Protein AF-A0A172UWV4-F1 (afdb_monomer_lite)

Organism: NCBI:txid1682113

Foldseek 3Di:
DDWDWDDDPLDDIDIWDDDPNHTDPPDDDDDDCLQVQAAPVRLVVSLVVQLVPDDPVVNVVSVVCSLPPVNVVSHHPDDPCPSPDPVPDDD

Structure (mmCIF, N/CA/C/O backbone):
data_AF-A0A172UWV4-F1
#
_entry.id   AF-A0A172UWV4-F1
#
loop_
_atom_site.group_PDB
_atom_site.id
_atom_site.type_symbol
_atom_site.label_atom_id
_atom_site.label_alt_id
_atom_site.label_comp_id
_atom_site.label_asym_id
_atom_site.label_entity_id
_atom_site.label_seq_id
_atom_site.pdbx_PDB_ins_code
_atom_site.Cartn_x
_atom_site.Cartn_y
_atom_site.Cartn_z
_atom_site.occupancy
_atom_site.B_iso_or_equiv
_atom_site.auth_seq_id
_atom_site.auth_comp_id
_atom_site.auth_asym_id
_atom_site.auth_atom_id
_atom_site.pdbx_PDB_model_num
ATOM 1 N N . MET A 1 1 ? -9.279 -9.401 17.031 1.00 92.38 1 MET A N 1
ATOM 2 C CA . MET A 1 1 ? -9.201 -8.735 15.719 1.00 92.38 1 MET A CA 1
ATOM 3 C C . MET A 1 1 ? -9.128 -9.810 14.663 1.00 92.38 1 MET A C 1
ATOM 5 O O . MET A 1 1 ? -8.287 -10.695 14.776 1.00 92.38 1 MET A O 1
ATOM 9 N N . GLU A 1 2 ? -10.024 -9.745 13.697 1.00 96.75 2 GLU A N 1
ATOM 10 C CA . GLU A 1 2 ? -10.139 -10.678 12.585 1.00 96.75 2 GLU A CA 1
ATOM 11 C C . GLU A 1 2 ? -10.203 -9.862 11.294 1.00 96.75 2 GLU A C 1
ATOM 13 O O . GLU A 1 2 ? -10.759 -8.763 11.278 1.00 96.75 2 GLU A O 1
ATOM 18 N N . LEU A 1 3 ? -9.604 -10.389 10.232 1.00 96.50 3 LEU A N 1
ATOM 19 C CA . LEU A 1 3 ? -9.597 -9.781 8.909 1.00 96.50 3 LEU A CA 1
ATOM 20 C C . LEU A 1 3 ? -10.098 -10.826 7.919 1.00 96.50 3 LEU A C 1
ATOM 22 O O . LEU A 1 3 ? -9.502 -11.899 7.803 1.00 96.50 3 LEU A O 1
ATOM 26 N N . VAL A 1 4 ? -11.182 -10.518 7.217 1.00 96.44 4 VAL A N 1
ATOM 27 C CA . VAL A 1 4 ? -11.675 -11.323 6.098 1.00 96.44 4 VAL A CA 1
ATOM 28 C C . VAL A 1 4 ? -11.330 -10.581 4.817 1.00 96.44 4 VAL A C 1
ATOM 30 O O . VAL A 1 4 ? -11.669 -9.411 4.676 1.00 96.44 4 VAL A O 1
ATOM 33 N N . VAL A 1 5 ? -10.638 -11.259 3.904 1.00 94.69 5 VAL A N 1
ATOM 34 C CA . VAL A 1 5 ? -10.229 -10.703 2.611 1.00 94.69 5 VAL A CA 1
ATOM 35 C C . VAL A 1 5 ? -10.833 -11.568 1.515 1.00 94.69 5 VAL A C 1
ATOM 37 O O . VAL A 1 5 ? -10.549 -12.766 1.440 1.00 94.69 5 VAL A O 1
ATOM 40 N N . VAL A 1 6 ? -11.661 -10.967 0.666 1.00 94.31 6 VAL A N 1
ATOM 41 C CA . VAL A 1 6 ? -12.242 -11.608 -0.516 1.00 94.31 6 VAL A CA 1
ATOM 42 C C . VAL A 1 6 ? -11.624 -10.955 -1.745 1.00 94.31 6 VAL A C 1
ATOM 44 O O . VAL A 1 6 ? -11.769 -9.759 -1.974 1.00 94.31 6 VAL A O 1
ATOM 47 N N . ARG A 1 7 ? -10.876 -11.746 -2.515 1.00 89.19 7 ARG A N 1
ATOM 48 C CA . ARG A 1 7 ? -10.160 -11.289 -3.711 1.00 89.19 7 ARG A CA 1
ATOM 49 C C . ARG A 1 7 ? -10.925 -11.712 -4.955 1.00 89.19 7 ARG A C 1
ATOM 51 O O . ARG A 1 7 ? -11.128 -12.912 -5.151 1.00 89.19 7 ARG A O 1
ATOM 58 N N . ASP A 1 8 ? -11.276 -10.750 -5.801 1.00 85.69 8 ASP A N 1
ATOM 59 C CA . ASP A 1 8 ? -11.648 -11.020 -7.186 1.00 85.69 8 ASP A CA 1
ATOM 60 C C . ASP A 1 8 ? -10.372 -10.969 -8.049 1.00 85.69 8 ASP A C 1
ATOM 62 O O . ASP A 1 8 ? -9.740 -9.913 -8.125 1.00 85.69 8 ASP A O 1
ATOM 66 N N . PRO A 1 9 ? -9.939 -12.088 -8.662 1.00 73.69 9 PRO A N 1
ATOM 67 C CA . PRO A 1 9 ? -8.733 -12.111 -9.489 1.00 73.69 9 PRO A CA 1
ATOM 68 C C . PRO A 1 9 ? -8.803 -11.176 -10.704 1.00 73.69 9 PRO A C 1
ATOM 70 O O . PRO A 1 9 ? -7.759 -10.721 -11.160 1.00 73.69 9 PRO A O 1
ATOM 73 N N . ASP A 1 10 ? -10.005 -10.870 -11.195 1.00 73.81 10 ASP A N 1
ATOM 74 C CA . ASP A 1 10 ? -10.228 -9.966 -12.326 1.00 73.81 10 ASP A CA 1
ATOM 75 C C . ASP A 1 10 ? -10.733 -8.582 -11.860 1.00 73.81 10 ASP A C 1
ATOM 77 O O . ASP A 1 10 ? -11.142 -7.752 -12.677 1.00 73.81 10 ASP A O 1
ATOM 81 N N . GLY A 1 11 ? -10.735 -8.321 -10.545 1.00 73.25 11 GLY A N 1
ATOM 82 C CA . GLY A 1 11 ? -11.480 -7.215 -9.948 1.00 73.25 11 GLY A CA 1
ATOM 83 C C . GLY A 1 11 ? -10.856 -6.594 -8.696 1.00 73.25 11 GLY A C 1
ATOM 84 O O . GLY A 1 11 ? -9.642 -6.423 -8.577 1.00 73.25 11 GLY A O 1
ATOM 85 N N . GLY A 1 12 ? -11.732 -6.122 -7.806 1.00 78.69 12 GLY A N 1
ATOM 86 C CA . GLY A 1 12 ? -11.369 -5.461 -6.554 1.00 78.69 12 GLY A CA 1
ATOM 87 C C . GLY A 1 12 ? -11.043 -6.438 -5.422 1.00 78.69 12 GLY A C 1
ATOM 88 O O . GLY A 1 12 ? -11.123 -7.658 -5.560 1.00 78.69 12 GLY A O 1
ATOM 89 N N . THR A 1 13 ? -10.666 -5.882 -4.275 1.00 86.75 13 THR A N 1
ATOM 90 C CA . THR A 1 13 ? -10.565 -6.624 -3.014 1.00 86.75 13 THR A CA 1
ATOM 91 C C . THR A 1 13 ? -11.631 -6.080 -2.077 1.00 86.75 13 THR A C 1
ATOM 93 O O . THR A 1 13 ? -11.721 -4.869 -1.916 1.00 86.75 13 THR A O 1
ATOM 96 N N . ASP A 1 14 ? -12.434 -6.964 -1.490 1.00 90.75 14 ASP A N 1
ATOM 97 C CA . ASP A 1 14 ? -13.326 -6.615 -0.390 1.00 90.75 14 ASP A CA 1
ATOM 98 C C . ASP A 1 14 ? -12.662 -7.040 0.919 1.00 90.75 14 ASP A C 1
ATOM 100 O O . ASP A 1 14 ? -12.296 -8.209 1.109 1.00 90.75 14 ASP A O 1
ATOM 104 N N . VAL A 1 15 ? -12.513 -6.087 1.832 1.00 93.38 15 VAL A N 1
ATOM 105 C CA . VAL A 1 15 ? -11.956 -6.313 3.163 1.00 93.38 15 VAL A CA 1
ATOM 106 C C . VAL A 1 15 ? -13.050 -6.134 4.208 1.00 93.38 15 VAL A C 1
ATOM 108 O O . VAL A 1 15 ? -13.941 -5.304 4.080 1.00 93.38 15 VAL A O 1
ATOM 111 N N . THR A 1 16 ? -13.031 -6.948 5.257 1.00 96.25 16 THR A N 1
ATOM 112 C CA . THR A 1 16 ? -13.881 -6.753 6.433 1.00 96.25 16 THR A CA 1
ATOM 113 C C . THR A 1 16 ? -13.040 -6.932 7.684 1.00 96.25 16 THR A C 1
ATOM 115 O O . THR A 1 16 ? -12.461 -7.999 7.907 1.00 96.25 16 THR A O 1
ATOM 118 N N . VAL A 1 17 ? -12.973 -5.884 8.507 1.00 96.81 17 VAL A N 1
ATOM 119 C CA . VAL A 1 17 ? -12.270 -5.891 9.793 1.00 96.81 17 VAL A CA 1
ATOM 120 C C . VAL A 1 17 ? -13.280 -6.123 10.906 1.00 96.81 17 VAL A C 1
ATOM 122 O O . VAL A 1 17 ? -14.282 -5.416 10.993 1.00 96.81 17 VAL A O 1
ATOM 125 N N . LEU A 1 18 ? -13.005 -7.082 11.789 1.00 97.69 18 LEU A N 1
ATOM 126 C CA . LEU A 1 18 ? -13.788 -7.300 13.001 1.00 97.69 18 LEU A CA 1
ATOM 127 C C . LEU A 1 18 ? -12.919 -7.140 14.250 1.00 97.69 18 LEU A C 1
ATOM 129 O O . LEU A 1 18 ? -11.817 -7.688 14.349 1.00 97.69 18 LEU A O 1
ATOM 133 N N . VAL A 1 19 ? -13.431 -6.428 15.248 1.00 96.75 19 VAL A N 1
ATOM 134 C CA . VAL A 1 19 ? -12.836 -6.312 16.583 1.00 96.75 19 VAL A CA 1
ATOM 135 C C . VAL A 1 19 ? -13.819 -6.914 17.578 1.00 96.75 19 VAL A C 1
ATOM 137 O O . VAL A 1 19 ? -14.967 -6.493 17.657 1.00 96.75 19 VAL A O 1
ATOM 140 N N . ASP A 1 20 ? -13.377 -7.953 18.289 1.00 97.06 20 ASP A N 1
ATOM 141 C CA . ASP A 1 20 ? -14.190 -8.715 19.246 1.00 97.06 20 ASP A CA 1
ATOM 142 C C . ASP A 1 20 ? -15.542 -9.193 18.676 1.00 97.06 20 ASP A C 1
ATOM 144 O O . ASP A 1 20 ? -16.571 -9.174 19.349 1.00 97.06 20 ASP A O 1
ATOM 148 N N . GLY A 1 21 ? -15.530 -9.630 17.411 1.00 97.06 21 GLY A N 1
ATOM 149 C CA . GLY A 1 21 ? -16.707 -10.124 16.691 1.00 97.06 21 GLY A CA 1
ATOM 150 C C . GLY A 1 21 ? -17.627 -9.036 16.125 1.00 97.06 21 GLY A C 1
ATOM 151 O O . GLY A 1 21 ? -18.670 -9.369 15.566 1.00 97.06 21 GLY A O 1
ATOM 152 N N . VAL A 1 22 ? -17.267 -7.754 16.247 1.00 97.50 22 VAL A N 1
ATOM 153 C CA . VAL A 1 22 ? -18.025 -6.619 15.696 1.00 97.50 22 VAL A CA 1
ATOM 154 C C . VAL A 1 22 ? -17.291 -6.037 14.496 1.00 97.50 22 VAL A C 1
ATOM 156 O O . VAL A 1 22 ? -16.105 -5.730 14.588 1.00 97.50 22 VAL A O 1
ATOM 159 N N . GLN A 1 23 ? -18.001 -5.869 13.381 1.00 97.56 23 GLN A N 1
ATOM 160 C CA . GLN A 1 23 ? -17.463 -5.244 12.174 1.00 97.56 23 GLN A CA 1
ATOM 161 C C . GLN A 1 23 ? -17.146 -3.758 12.402 1.00 97.56 23 GLN A C 1
ATOM 163 O O . GLN A 1 23 ? -17.927 -3.038 13.026 1.00 97.56 23 GLN A O 1
ATOM 168 N N . ILE A 1 24 ? -16.001 -3.320 11.881 1.00 96.75 24 ILE A N 1
ATOM 169 C CA . ILE A 1 24 ? -15.554 -1.928 11.854 1.00 96.75 24 ILE A CA 1
ATOM 170 C C . ILE A 1 24 ? -15.581 -1.449 10.403 1.00 96.75 24 ILE A C 1
ATOM 172 O O . ILE A 1 24 ? -14.906 -2.031 9.559 1.00 96.75 24 ILE A O 1
ATOM 176 N N . ASP A 1 25 ? -16.337 -0.385 10.137 1.00 93.19 25 ASP A N 1
ATOM 177 C CA . ASP A 1 25 ? -16.488 0.186 8.789 1.00 93.19 25 ASP A CA 1
ATOM 178 C C . ASP A 1 25 ? -15.583 1.407 8.543 1.00 93.19 25 ASP A C 1
ATOM 180 O O . ASP A 1 25 ? -15.430 1.844 7.408 1.00 93.19 25 ASP A O 1
ATOM 184 N N . ASP A 1 26 ? -14.990 1.971 9.599 1.00 91.44 26 ASP A N 1
ATOM 185 C CA . ASP A 1 26 ? -14.118 3.149 9.524 1.00 91.44 26 ASP A CA 1
ATOM 186 C C . ASP A 1 26 ? -12.649 2.710 9.503 1.00 91.44 26 ASP A C 1
ATOM 188 O O . ASP A 1 26 ? -11.979 2.636 10.539 1.00 91.44 26 ASP A O 1
ATOM 192 N N . TYR A 1 27 ? -12.176 2.316 8.321 1.00 91.81 27 TYR A N 1
ATOM 193 C CA . TYR A 1 27 ? -10.778 1.982 8.078 1.00 91.81 27 TYR A CA 1
ATOM 194 C C . TYR A 1 27 ? -10.335 2.454 6.693 1.00 91.81 27 TYR A C 1
ATOM 196 O O . TYR A 1 27 ? -11.114 2.477 5.744 1.00 91.81 27 TYR A O 1
ATOM 204 N N . GLU A 1 28 ? -9.052 2.791 6.588 1.00 92.94 28 GLU A N 1
ATOM 205 C CA . GLU A 1 28 ? -8.390 3.062 5.313 1.00 92.94 28 GLU A CA 1
ATOM 206 C C . GLU A 1 28 ? -7.693 1.790 4.830 1.00 92.94 28 GLU A C 1
ATOM 208 O O . GLU A 1 28 ? -6.964 1.141 5.592 1.00 92.94 28 GLU A O 1
ATOM 213 N N . GLU A 1 29 ? -7.901 1.437 3.565 1.00 92.38 29 GLU A N 1
ATOM 214 C CA . GLU A 1 29 ? -7.268 0.288 2.924 1.00 92.38 29 GLU A CA 1
ATOM 215 C C . GLU A 1 29 ? -6.184 0.745 1.950 1.00 92.38 29 GLU A C 1
ATOM 217 O O . GLU A 1 29 ? -6.393 1.626 1.121 1.00 92.38 29 GLU A O 1
ATOM 222 N N . TYR A 1 30 ? -5.032 0.079 2.011 1.00 93.75 30 TYR A N 1
ATOM 223 C CA . TYR A 1 30 ? -3.950 0.258 1.055 1.00 93.75 30 TYR A CA 1
ATOM 224 C C . TYR A 1 30 ? -3.594 -1.097 0.447 1.00 93.75 30 TYR A C 1
ATOM 226 O O . TYR A 1 30 ? -3.124 -1.992 1.151 1.00 9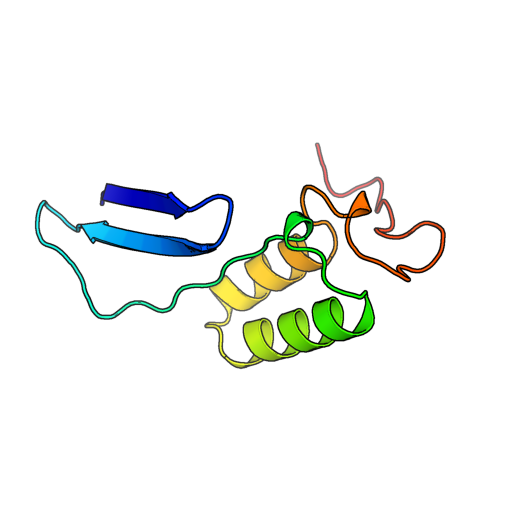3.75 30 TYR A O 1
ATOM 234 N N . VAL A 1 31 ? -3.803 -1.243 -0.862 1.00 90.44 31 VAL A N 1
ATOM 235 C CA . VAL A 1 31 ? -3.513 -2.478 -1.601 1.00 90.44 31 VAL A CA 1
ATOM 236 C C . VAL A 1 31 ? -2.277 -2.277 -2.463 1.00 90.44 31 VAL A C 1
ATOM 238 O O . VAL A 1 31 ? -2.242 -1.398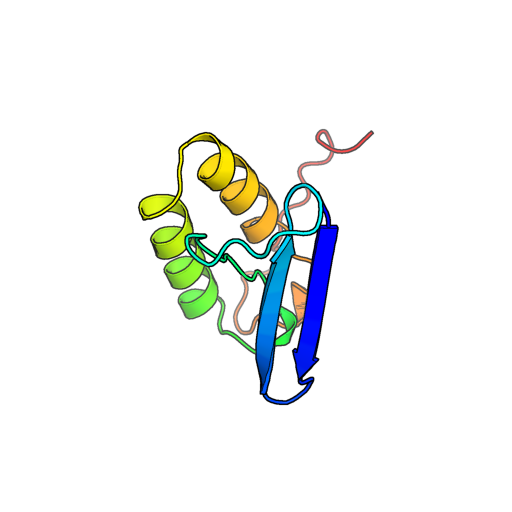 -3.318 1.00 90.44 31 VAL A O 1
ATOM 241 N N . ILE A 1 32 ? -1.273 -3.125 -2.256 1.00 91.50 32 ILE A N 1
ATOM 242 C CA . ILE A 1 32 ? -0.024 -3.122 -3.022 1.00 91.50 32 ILE A CA 1
ATOM 243 C C . ILE A 1 32 ? -0.037 -4.354 -3.914 1.00 91.50 32 ILE A C 1
ATOM 245 O O . ILE A 1 32 ? 0.172 -5.472 -3.444 1.00 91.50 32 ILE A O 1
ATOM 249 N N . ASP A 1 33 ? -0.317 -4.147 -5.197 1.00 89.88 33 ASP A N 1
ATOM 250 C CA . ASP A 1 33 ? -0.483 -5.230 -6.162 1.00 89.88 33 ASP A CA 1
ATOM 251 C C . ASP A 1 33 ? 0.230 -4.902 -7.473 1.00 89.88 33 ASP A C 1
ATOM 253 O O . ASP A 1 33 ? -0.355 -4.372 -8.416 1.00 89.88 33 ASP A O 1
ATOM 257 N N . ALA A 1 34 ? 1.524 -5.224 -7.522 1.00 90.38 34 ALA A N 1
ATOM 258 C CA . ALA A 1 34 ? 2.333 -5.079 -8.730 1.00 90.38 34 ALA A CA 1
ATOM 259 C C . ALA A 1 34 ? 1.826 -5.969 -9.879 1.00 90.38 34 ALA A C 1
ATOM 261 O O . ALA A 1 34 ? 2.038 -5.656 -11.046 1.00 90.38 34 ALA A O 1
ATOM 262 N N . GLY A 1 35 ? 1.118 -7.060 -9.557 1.00 85.56 35 GLY A N 1
ATOM 263 C CA . GLY A 1 35 ? 0.551 -7.990 -10.531 1.00 85.56 35 GLY A CA 1
ATOM 264 C C . GLY A 1 35 ? -0.666 -7.449 -11.280 1.00 85.56 35 GLY A C 1
ATOM 265 O O . GLY A 1 35 ? -1.103 -8.074 -12.242 1.00 85.56 35 GLY A O 1
ATOM 266 N N . ARG A 1 36 ? -1.200 -6.288 -10.879 1.00 84.94 36 ARG A N 1
ATOM 267 C CA . ARG A 1 36 ? -2.359 -5.658 -11.527 1.00 84.94 36 ARG A CA 1
ATOM 268 C C . ARG A 1 36 ? -2.043 -5.055 -12.905 1.00 84.94 36 ARG A C 1
ATOM 270 O O . ARG A 1 36 ? -2.970 -4.678 -13.616 1.00 84.94 36 ARG A O 1
ATOM 277 N N . GLY A 1 37 ? -0.764 -5.006 -13.291 1.00 82.94 37 GLY A N 1
ATOM 278 C CA . GLY A 1 37 ? -0.318 -4.519 -14.599 1.00 82.94 37 GLY A CA 1
ATOM 279 C C . GLY A 1 37 ? -0.205 -2.997 -14.667 1.00 82.94 37 GLY A C 1
ATOM 280 O O . GLY A 1 37 ? -0.741 -2.377 -15.582 1.00 82.94 37 GLY A O 1
ATOM 281 N N . SER A 1 38 ? 0.449 -2.391 -13.674 1.00 89.25 38 SER A N 1
ATOM 282 C CA . SER A 1 38 ? 0.754 -0.955 -13.665 1.00 89.25 38 SER A CA 1
ATOM 283 C C . SER A 1 38 ? 2.039 -0.661 -14.439 1.00 89.25 38 SER A C 1
ATOM 285 O O . SER A 1 38 ? 2.978 -1.457 -14.407 1.00 89.25 38 SER A O 1
ATOM 287 N N . THR A 1 39 ? 2.139 0.524 -15.047 1.00 96.25 39 THR A N 1
ATOM 288 C CA . THR A 1 39 ? 3.448 1.043 -15.472 1.00 96.25 39 THR A CA 1
ATOM 289 C C . THR A 1 39 ? 4.251 1.518 -14.259 1.00 96.25 39 THR A C 1
ATOM 291 O O . THR A 1 39 ? 3.692 1.807 -13.199 1.00 96.25 39 THR A O 1
ATOM 294 N N . PHE A 1 40 ? 5.568 1.650 -14.398 1.00 95.94 40 PHE A N 1
ATOM 295 C CA . PHE A 1 40 ? 6.432 2.160 -13.333 1.00 95.94 40 PHE A CA 1
ATOM 296 C C . PHE A 1 40 ? 6.090 3.604 -12.933 1.00 95.94 40 PHE A C 1
ATOM 298 O O . PHE A 1 40 ? 6.220 3.975 -11.764 1.00 95.94 40 PHE A O 1
ATOM 305 N N . GLY A 1 41 ? 5.611 4.410 -13.887 1.00 96.75 41 GLY A N 1
ATOM 306 C CA . GLY A 1 41 ? 5.081 5.747 -13.619 1.00 96.75 41 GLY A CA 1
ATOM 307 C C . GLY A 1 41 ? 3.850 5.692 -12.714 1.00 96.75 41 GLY A C 1
ATOM 308 O O . GLY A 1 41 ? 3.873 6.279 -11.633 1.00 96.75 41 GLY A O 1
ATOM 309 N N . ASP A 1 42 ? 2.837 4.909 -13.100 1.00 95.94 42 ASP A N 1
ATOM 310 C CA . ASP A 1 42 ? 1.603 4.742 -12.314 1.00 95.94 42 ASP A CA 1
ATOM 311 C C . ASP A 1 42 ? 1.888 4.133 -10.931 1.00 95.94 42 ASP A C 1
ATOM 313 O O . ASP A 1 42 ? 1.281 4.509 -9.926 1.00 95.94 42 ASP A O 1
ATOM 317 N N . TRP A 1 43 ? 2.842 3.199 -10.865 1.00 95.75 43 TRP A N 1
ATOM 318 C CA . TRP A 1 43 ? 3.313 2.596 -9.619 1.00 95.75 43 TRP A CA 1
ATOM 319 C C . TRP A 1 43 ? 3.895 3.642 -8.664 1.00 95.75 43 TRP A C 1
ATOM 321 O O . TRP A 1 43 ? 3.600 3.637 -7.468 1.00 95.75 43 TRP A O 1
ATOM 331 N N . THR A 1 44 ? 4.708 4.557 -9.194 1.00 95.69 44 THR A N 1
ATOM 332 C CA . THR A 1 44 ? 5.361 5.613 -8.412 1.00 95.69 44 THR A CA 1
ATOM 333 C C . THR A 1 44 ? 4.356 6.665 -7.949 1.00 95.69 44 THR A C 1
ATOM 335 O O . THR A 1 44 ? 4.407 7.078 -6.793 1.00 95.69 44 THR A O 1
ATOM 338 N N . GLU A 1 45 ? 3.404 7.047 -8.800 1.00 96.25 45 GLU A N 1
ATOM 339 C CA . GLU A 1 45 ? 2.318 7.960 -8.424 1.00 96.25 45 GLU A CA 1
ATOM 340 C C . GLU A 1 45 ? 1.439 7.352 -7.319 1.00 96.25 45 GLU A C 1
ATOM 342 O O . GLU A 1 45 ? 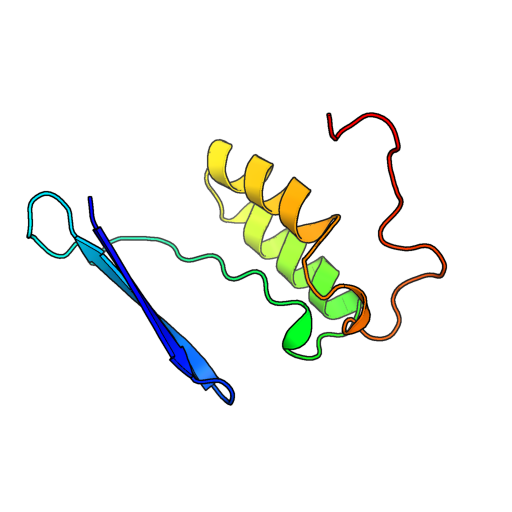1.218 7.984 -6.286 1.00 96.25 45 GLU A O 1
ATOM 347 N N . SER A 1 46 ? 1.048 6.080 -7.463 1.00 95.31 46 SER A N 1
ATOM 348 C CA . SER A 1 46 ? 0.274 5.351 -6.443 1.00 95.31 46 SER A CA 1
ATOM 349 C C . SER A 1 46 ? 1.023 5.255 -5.109 1.00 95.31 46 SER A C 1
ATOM 351 O O . SER A 1 46 ? 0.429 5.404 -4.039 1.00 95.31 46 SER A O 1
ATOM 353 N N . ARG A 1 47 ? 2.346 5.038 -5.155 1.00 96.31 47 ARG A N 1
ATOM 354 C CA . ARG A 1 47 ? 3.220 5.055 -3.973 1.00 96.31 47 ARG A CA 1
ATOM 355 C C . ARG A 1 47 ? 3.178 6.410 -3.273 1.00 96.31 47 ARG A C 1
ATOM 357 O O . ARG A 1 47 ? 3.034 6.455 -2.052 1.00 96.31 47 ARG A O 1
ATOM 364 N N . GLU A 1 48 ? 3.352 7.498 -4.017 1.00 97.25 48 GLU A N 1
ATOM 365 C CA . GLU A 1 48 ? 3.376 8.855 -3.463 1.00 97.25 48 GLU A CA 1
ATOM 366 C C . GLU A 1 48 ? 2.028 9.243 -2.849 1.00 97.25 48 GLU A C 1
ATOM 368 O O . GLU A 1 48 ? 2.001 9.741 -1.721 1.00 97.25 48 GLU A O 1
ATOM 373 N N . GLU A 1 49 ? 0.922 8.948 -3.535 1.00 97.06 49 GLU A N 1
ATOM 374 C CA . GLU A 1 49 ? -0.431 9.198 -3.035 1.00 97.06 49 GLU A CA 1
ATOM 375 C C . GLU A 1 49 ? -0.704 8.413 -1.744 1.00 97.06 49 GLU A C 1
ATOM 377 O O . GLU A 1 49 ? -1.085 9.004 -0.730 1.00 97.06 49 GLU A O 1
ATOM 382 N N . ALA A 1 50 ? -0.414 7.107 -1.738 1.00 96.88 50 ALA A N 1
ATOM 383 C CA . ALA A 1 50 ? -0.624 6.250 -0.574 1.00 96.88 50 ALA A CA 1
ATOM 384 C C . ALA A 1 50 ? 0.207 6.691 0.642 1.00 96.88 50 ALA A C 1
ATOM 386 O O . ALA A 1 50 ? -0.284 6.704 1.771 1.00 96.88 50 ALA A O 1
ATOM 387 N N . ILE A 1 51 ? 1.474 7.069 0.438 1.00 97.56 51 ILE A N 1
ATOM 388 C CA . ILE A 1 51 ? 2.344 7.549 1.522 1.00 97.56 51 ILE A CA 1
ATOM 389 C C . ILE A 1 51 ? 1.846 8.891 2.072 1.00 97.56 51 ILE A C 1
ATOM 391 O O . ILE A 1 51 ? 1.917 9.110 3.282 1.00 97.56 51 ILE A O 1
ATOM 395 N N . ALA A 1 52 ? 1.350 9.783 1.210 1.00 97.75 52 ALA A N 1
ATOM 396 C CA . ALA A 1 52 ? 0.876 11.102 1.613 1.00 97.75 52 ALA A CA 1
ATOM 397 C C . ALA A 1 52 ? -0.438 11.055 2.412 1.00 97.75 52 ALA A C 1
ATOM 399 O O . ALA A 1 52 ? -0.630 11.888 3.301 1.00 97.75 52 ALA A O 1
ATOM 400 N N . SER A 1 53 ? -1.333 10.104 2.119 1.00 97.06 53 SER A N 1
ATOM 401 C CA . SER A 1 53 ? -2.615 9.953 2.824 1.00 97.06 53 SER A CA 1
ATOM 402 C C . SER A 1 53 ? -2.512 9.147 4.123 1.00 97.06 53 SER A C 1
ATOM 404 O O . SER A 1 53 ? -3.368 9.265 5.002 1.00 97.06 53 SER A O 1
ATOM 406 N N . ALA A 1 54 ? -1.477 8.319 4.262 1.00 97.94 54 ALA A N 1
ATOM 407 C CA . ALA A 1 54 ? -1.351 7.379 5.363 1.00 97.94 54 ALA A CA 1
ATOM 408 C C . ALA A 1 54 ? -0.906 8.014 6.690 1.00 97.94 54 ALA A C 1
ATOM 410 O O . ALA A 1 54 ? -0.195 9.018 6.757 1.00 97.94 54 ALA A O 1
ATOM 411 N N . SER A 1 55 ? -1.261 7.349 7.795 1.00 97.75 55 SER A N 1
ATOM 412 C CA . SER A 1 55 ? -0.654 7.647 9.099 1.00 97.75 55 SER A CA 1
ATOM 413 C C . SER A 1 55 ? 0.868 7.422 9.056 1.00 97.75 55 SER A C 1
ATOM 415 O O . SER A 1 55 ? 1.323 6.564 8.299 1.00 97.75 55 SER A O 1
ATOM 417 N N . PRO A 1 56 ? 1.679 8.081 9.908 1.00 97.62 56 PRO A N 1
ATOM 418 C CA . PRO A 1 56 ? 3.138 7.924 9.873 1.00 97.62 56 PRO A CA 1
ATOM 419 C C . PRO A 1 56 ? 3.632 6.472 9.980 1.00 97.62 56 PRO A C 1
ATOM 421 O O . PRO A 1 56 ? 4.615 6.101 9.343 1.00 97.62 56 PRO A O 1
ATOM 424 N N . ALA A 1 57 ? 2.944 5.635 10.764 1.00 96.94 57 ALA A N 1
ATOM 425 C CA . ALA A 1 57 ? 3.290 4.221 10.898 1.00 96.94 57 ALA A CA 1
ATOM 426 C C . ALA A 1 57 ? 2.967 3.427 9.621 1.00 96.94 57 ALA A C 1
ATOM 428 O O . ALA A 1 57 ? 3.780 2.619 9.177 1.00 96.94 57 ALA A O 1
ATOM 429 N N . ALA A 1 58 ? 1.807 3.684 9.011 1.00 97.38 58 ALA A N 1
ATOM 430 C CA . ALA A 1 58 ? 1.423 3.055 7.753 1.00 97.38 58 ALA A CA 1
ATOM 431 C C . ALA A 1 58 ? 2.307 3.537 6.592 1.00 97.38 58 ALA A C 1
ATOM 433 O O . ALA A 1 58 ? 2.787 2.711 5.830 1.00 97.38 58 ALA A O 1
ATOM 434 N N . ALA A 1 59 ? 2.623 4.832 6.512 1.00 97.81 59 ALA A N 1
ATOM 435 C CA . ALA A 1 59 ? 3.508 5.409 5.500 1.00 97.81 59 ALA A CA 1
ATOM 436 C C . ALA A 1 59 ? 4.895 4.735 5.467 1.00 97.81 59 ALA A C 1
ATOM 438 O O . ALA A 1 59 ? 5.417 4.449 4.390 1.00 97.81 59 ALA A O 1
ATOM 439 N N . ALA A 1 60 ? 5.473 4.415 6.632 1.00 95.69 60 ALA A N 1
ATOM 440 C CA . ALA A 1 60 ? 6.742 3.688 6.710 1.00 95.69 60 ALA A CA 1
ATOM 441 C C . ALA A 1 60 ? 6.638 2.262 6.134 1.00 95.69 60 ALA A C 1
ATOM 443 O O . ALA A 1 60 ? 7.508 1.831 5.374 1.00 95.69 60 ALA A O 1
ATOM 444 N N . LEU A 1 61 ? 5.556 1.544 6.458 1.00 95.75 61 LEU A N 1
ATOM 445 C CA . LEU A 1 61 ? 5.288 0.211 5.909 1.00 95.75 61 LEU A CA 1
ATOM 446 C C . LEU A 1 61 ? 5.032 0.269 4.397 1.00 95.75 61 LEU A C 1
ATOM 448 O O . LEU A 1 61 ? 5.611 -0.526 3.654 1.00 95.75 61 LEU A O 1
ATOM 452 N N . LEU A 1 62 ? 4.229 1.235 3.942 1.00 96.69 62 LEU A N 1
ATOM 453 C CA . LEU A 1 62 ? 3.914 1.463 2.534 1.00 96.69 62 LEU A CA 1
ATOM 454 C C . LEU A 1 62 ? 5.183 1.733 1.733 1.00 96.69 62 LEU A C 1
ATOM 456 O O . LEU A 1 62 ? 5.411 1.033 0.754 1.00 96.69 62 LEU A O 1
ATOM 460 N N . SER A 1 63 ? 6.054 2.645 2.183 1.00 94.31 63 SER A N 1
ATOM 461 C CA . SER A 1 63 ? 7.327 2.924 1.502 1.00 94.31 63 SER A CA 1
ATOM 462 C C . SER A 1 63 ? 8.124 1.643 1.266 1.00 94.31 63 SER A C 1
ATOM 464 O O . SER A 1 63 ? 8.412 1.311 0.122 1.00 94.31 63 SER A O 1
ATOM 466 N N . SER A 1 64 ? 8.391 0.864 2.322 1.00 91.25 64 SER A N 1
ATOM 467 C CA . SER A 1 64 ? 9.169 -0.377 2.189 1.00 91.25 64 SER A CA 1
ATOM 468 C C . SER A 1 64 ? 8.519 -1.424 1.276 1.00 91.25 64 SER A C 1
ATOM 470 O O . SER A 1 64 ? 9.216 -2.190 0.613 1.00 91.25 64 SER A O 1
ATOM 472 N N . SER A 1 65 ? 7.188 -1.455 1.227 1.00 94.62 65 SER A N 1
ATOM 473 C CA . SER A 1 65 ? 6.434 -2.429 0.439 1.00 94.62 65 SER A CA 1
ATOM 474 C C . SER A 1 65 ? 6.324 -2.029 -1.038 1.00 94.62 65 SER A C 1
ATOM 476 O O . SER A 1 65 ? 6.356 -2.899 -1.902 1.00 94.62 65 SER A O 1
ATOM 478 N N . TYR A 1 66 ? 6.250 -0.728 -1.338 1.00 94.88 66 TYR A N 1
ATOM 479 C CA . TYR A 1 66 ? 6.296 -0.191 -2.702 1.00 94.88 66 TYR A CA 1
ATOM 480 C C . TYR A 1 66 ? 7.702 -0.221 -3.315 1.00 94.88 66 TYR A C 1
ATOM 482 O O . TYR A 1 66 ? 7.824 -0.335 -4.535 1.00 94.88 66 TYR A O 1
ATOM 490 N N . ASP A 1 67 ? 8.747 -0.120 -2.488 1.00 91.88 67 ASP A N 1
ATOM 491 C CA . ASP A 1 67 ? 10.143 -0.151 -2.937 1.00 91.88 67 ASP A CA 1
ATOM 492 C C . ASP A 1 67 ? 10.590 -1.574 -3.332 1.00 91.88 67 ASP A C 1
ATOM 494 O O . ASP A 1 67 ? 11.483 -1.726 -4.162 1.00 91.88 67 ASP A O 1
ATOM 498 N N . TYR A 1 68 ? 9.959 -2.619 -2.774 1.00 90.94 68 TYR A N 1
ATOM 499 C CA . TYR A 1 68 ? 10.223 -4.027 -3.107 1.00 90.94 68 TYR A CA 1
ATOM 500 C C . TYR A 1 68 ? 8.929 -4.868 -3.088 1.00 90.94 68 TYR A C 1
ATOM 502 O O . TYR A 1 68 ? 8.734 -5.700 -2.190 1.00 90.94 68 TYR A O 1
ATOM 510 N N . PRO A 1 69 ? 8.009 -4.665 -4.046 1.00 92.44 69 PRO A N 1
ATOM 511 C CA . PRO A 1 69 ? 6.721 -5.337 -4.022 1.00 92.44 69 PRO A CA 1
ATOM 512 C C . PRO A 1 69 ? 6.834 -6.790 -4.498 1.00 92.44 69 PRO A C 1
ATOM 514 O O . PRO A 1 69 ? 7.558 -7.089 -5.455 1.00 92.44 69 PRO A O 1
ATOM 517 N N . PRO A 1 70 ? 6.082 -7.728 -3.900 1.00 89.19 70 PRO A N 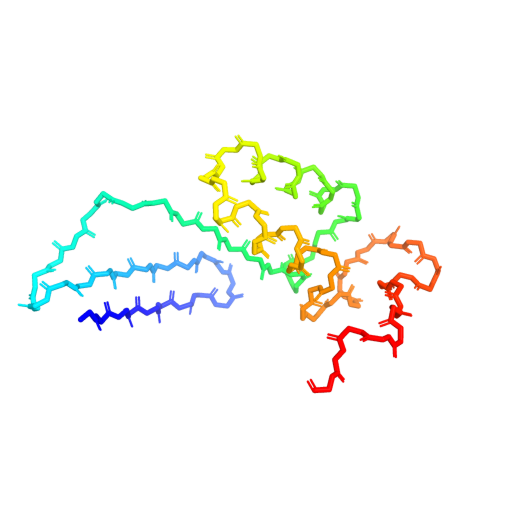1
ATOM 518 C CA . PRO A 1 70 ? 5.855 -9.027 -4.516 1.00 89.19 70 PRO A CA 1
ATOM 519 C C . PRO A 1 70 ? 5.294 -8.847 -5.929 1.00 89.19 70 PRO A C 1
ATOM 521 O O . PRO A 1 70 ? 4.383 -8.051 -6.138 1.00 89.19 70 PRO A O 1
ATOM 524 N N . GLY A 1 71 ? 5.832 -9.588 -6.898 1.00 90.75 71 GLY A N 1
ATOM 525 C CA . GLY A 1 71 ? 5.400 -9.461 -8.290 1.00 90.75 71 GLY A CA 1
ATOM 526 C C . GLY A 1 71 ? 5.924 -8.214 -9.005 1.00 90.75 71 GLY A C 1
ATOM 527 O O . GLY A 1 71 ? 5.391 -7.887 -10.057 1.00 90.75 71 GLY A O 1
ATOM 528 N N . TYR A 1 72 ? 6.973 -7.552 -8.495 1.00 92.06 72 TYR A N 1
ATOM 529 C CA . TYR A 1 72 ? 7.612 -6.392 -9.143 1.00 92.06 72 TYR A CA 1
ATOM 530 C C . TYR A 1 72 ? 7.919 -6.591 -10.638 1.00 92.06 72 TYR A C 1
ATOM 532 O O . TYR A 1 72 ? 7.924 -5.631 -11.398 1.00 92.06 72 TYR A O 1
ATOM 540 N N . ALA A 1 73 ? 8.149 -7.836 -11.070 1.00 92.12 73 ALA A N 1
ATOM 541 C CA . ALA A 1 73 ? 8.410 -8.196 -12.462 1.00 92.12 73 ALA A CA 1
ATOM 542 C C . ALA A 1 73 ? 7.221 -7.948 -13.414 1.00 92.12 73 ALA A C 1
ATOM 544 O O . ALA A 1 73 ? 7.399 -8.040 -14.624 1.00 92.12 73 ALA A O 1
ATOM 545 N N . TYR A 1 74 ? 6.027 -7.678 -12.878 1.00 92.31 74 TYR A N 1
ATOM 546 C CA . TYR A 1 74 ? 4.821 -7.338 -13.637 1.00 92.31 74 TYR A CA 1
ATOM 547 C C . TYR A 1 74 ? 4.583 -5.825 -13.756 1.00 92.31 74 TYR A C 1
ATOM 549 O O . TYR A 1 74 ? 3.568 -5.423 -14.318 1.00 92.31 74 TYR A O 1
ATOM 557 N N . ILE A 1 75 ? 5.491 -4.993 -13.228 1.00 95.06 75 ILE A N 1
ATOM 558 C CA . ILE A 1 75 ? 5.446 -3.542 -13.423 1.00 95.06 75 ILE A CA 1
ATOM 559 C C . ILE A 1 75 ? 6.169 -3.207 -14.725 1.00 95.06 75 ILE A C 1
ATOM 561 O O . ILE A 1 75 ? 7.379 -3.418 -14.850 1.00 95.06 75 ILE A O 1
ATOM 565 N N . ASP A 1 76 ? 5.424 -2.670 -15.683 1.00 95.62 76 ASP A N 1
ATOM 566 C CA . ASP A 1 76 ? 5.948 -2.328 -17.001 1.00 95.62 76 ASP A CA 1
ATOM 567 C C . ASP A 1 76 ? 6.852 -1.090 -16.936 1.00 95.62 76 ASP A C 1
ATOM 569 O O . ASP A 1 76 ? 6.649 -0.191 -16.123 1.00 95.62 76 ASP A O 1
ATOM 573 N N . ASP A 1 77 ? 7.861 -1.026 -17.807 1.00 96.25 77 ASP A N 1
ATOM 574 C CA . ASP A 1 77 ? 8.814 0.092 -17.910 1.00 96.25 77 ASP A CA 1
ATOM 575 C C . ASP A 1 77 ? 9.626 0.390 -16.632 1.00 96.25 77 ASP A C 1
ATOM 577 O O . ASP A 1 77 ? 10.213 1.469 -16.491 1.00 96.25 77 ASP A O 1
ATOM 581 N N . ALA A 1 78 ? 9.708 -0.569 -15.702 1.00 94.25 78 ALA A N 1
ATOM 582 C CA . ALA A 1 78 ? 10.593 -0.456 -14.552 1.00 94.25 78 ALA A CA 1
ATOM 583 C C . ALA A 1 78 ? 12.067 -0.358 -15.004 1.00 94.25 78 ALA A C 1
ATOM 585 O O . ALA A 1 78 ? 12.483 -1.063 -15.932 1.00 94.25 78 ALA A O 1
ATOM 586 N N . PRO A 1 79 ? 12.883 0.505 -14.371 1.00 93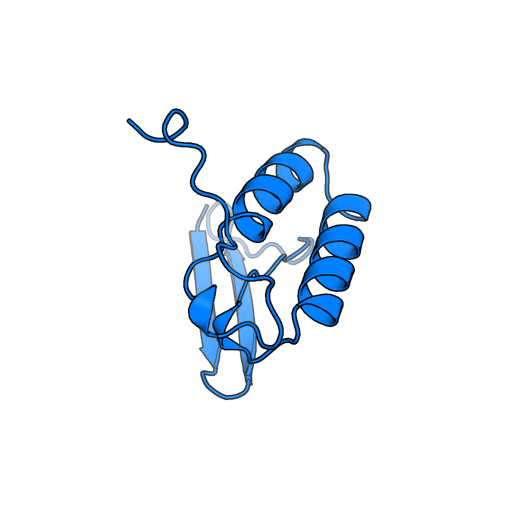.25 79 PRO A N 1
ATOM 587 C CA . PRO A 1 79 ? 14.283 0.650 -14.741 1.00 93.25 79 PRO A CA 1
ATOM 588 C C . PRO A 1 79 ? 15.057 -0.653 -14.510 1.00 93.25 79 PRO A C 1
ATOM 590 O O . PRO A 1 79 ? 14.780 -1.410 -13.579 1.00 93.25 79 PRO A O 1
ATOM 593 N N . GLU A 1 80 ? 16.060 -0.910 -15.351 1.00 90.12 80 GLU A N 1
ATOM 594 C CA . GLU A 1 80 ? 16.894 -2.109 -15.235 1.00 90.12 80 GLU A CA 1
ATOM 595 C C . GLU A 1 80 ? 17.530 -2.206 -13.837 1.00 90.12 80 GLU A C 1
ATOM 597 O O . GLU A 1 80 ? 18.106 -1.243 -13.328 1.00 90.12 80 GLU A O 1
ATOM 602 N N . GLY A 1 81 ? 17.422 -3.384 -13.216 1.00 86.38 81 GLY A N 1
ATOM 603 C CA . GLY A 1 81 ? 17.943 -3.635 -11.870 1.00 86.38 81 GLY A CA 1
ATOM 604 C C . GLY A 1 81 ? 17.032 -3.171 -10.730 1.00 86.38 81 GLY A C 1
ATOM 605 O O . GLY A 1 81 ? 17.412 -3.325 -9.572 1.00 86.38 81 GLY A O 1
ATOM 606 N N . TRP A 1 82 ? 15.844 -2.637 -11.030 1.00 89.75 82 TRP A N 1
ATOM 607 C CA . TRP A 1 82 ? 14.808 -2.391 -10.032 1.00 89.75 82 TRP A CA 1
ATOM 608 C C . TRP A 1 82 ? 13.963 -3.657 -9.770 1.00 89.75 82 TRP A C 1
ATOM 610 O O . TRP A 1 82 ? 13.681 -4.406 -10.710 1.00 89.75 82 TRP A O 1
ATOM 620 N N . PRO A 1 83 ? 13.518 -3.897 -8.522 1.00 88.44 83 PRO A N 1
ATOM 621 C CA . PRO A 1 83 ? 13.852 -3.156 -7.310 1.00 88.44 83 PRO A CA 1
ATOM 622 C C . PRO A 1 83 ? 15.290 -3.436 -6.867 1.00 88.44 83 PRO A C 1
ATOM 624 O O . PRO A 1 83 ? 15.776 -4.563 -6.952 1.00 88.44 83 PRO A O 1
ATOM 627 N N . PHE A 1 84 ? 15.981 -2.394 -6.406 1.00 77.88 84 PHE A N 1
ATOM 628 C CA . PHE A 1 84 ? 17.381 -2.508 -6.007 1.00 77.88 84 PHE A CA 1
ATOM 629 C C . PHE A 1 84 ? 17.497 -3.386 -4.754 1.00 77.88 84 PHE A C 1
ATOM 631 O O . PHE A 1 84 ? 16.834 -3.138 -3.746 1.00 77.88 84 PHE A O 1
ATOM 638 N N . GLU A 1 85 ? 18.336 -4.420 -4.806 1.00 67.12 85 GLU A N 1
ATOM 639 C CA . GLU A 1 85 ? 18.644 -5.234 -3.631 1.00 67.12 85 GLU A CA 1
ATOM 640 C C . GLU A 1 85 ? 19.575 -4.452 -2.695 1.00 67.12 85 GLU A C 1
ATOM 642 O O . GLU A 1 85 ? 20.791 -4.447 -2.882 1.00 67.12 85 GLU A O 1
ATOM 647 N N . ASP A 1 86 ? 19.032 -3.817 -1.655 1.00 56.41 86 ASP A N 1
ATOM 648 C CA . ASP A 1 86 ? 19.855 -3.440 -0.503 1.00 56.41 86 ASP A CA 1
ATOM 649 C C . ASP A 1 86 ? 20.176 -4.719 0.283 1.00 56.41 86 ASP A C 1
ATOM 651 O O . ASP A 1 86 ? 19.383 -5.218 1.088 1.00 56.41 86 ASP A O 1
ATOM 655 N N . SER A 1 87 ? 21.356 -5.284 0.015 1.00 46.44 87 SER A N 1
ATOM 656 C CA . SER A 1 87 ? 21.833 -6.580 0.517 1.00 46.44 87 SER A CA 1
ATOM 657 C C . SER A 1 87 ? 22.004 -6.687 2.045 1.00 46.44 87 SER A C 1
ATOM 659 O O . SER A 1 87 ? 22.517 -7.693 2.526 1.00 46.44 87 SER A O 1
ATOM 661 N N . GLU A 1 88 ? 21.594 -5.690 2.832 1.00 46.38 88 GLU A N 1
ATOM 662 C CA . GLU A 1 88 ? 21.760 -5.665 4.295 1.00 46.38 88 GLU A CA 1
ATOM 663 C C . GLU A 1 88 ? 20.442 -5.624 5.091 1.00 46.38 88 GLU A C 1
ATOM 665 O O . GLU A 1 88 ? 20.470 -5.727 6.315 1.00 46.38 88 GLU A O 1
ATOM 670 N N . ALA A 1 89 ? 19.273 -5.529 4.447 1.00 46.72 89 ALA A N 1
ATOM 671 C CA . ALA A 1 89 ? 18.010 -5.309 5.165 1.00 46.72 89 ALA A CA 1
ATOM 672 C C . ALA A 1 89 ? 17.219 -6.581 5.539 1.00 46.72 89 ALA A C 1
ATOM 674 O O . ALA A 1 89 ? 16.119 -6.468 6.084 1.00 46.72 89 ALA A O 1
ATOM 675 N N . ARG A 1 90 ? 17.709 -7.792 5.232 1.00 53.34 90 ARG A N 1
ATOM 676 C CA . ARG A 1 90 ? 16.918 -9.028 5.406 1.00 53.34 90 ARG A CA 1
ATOM 677 C C . ARG A 1 90 ? 17.747 -10.214 5.914 1.00 53.34 90 ARG A C 1
ATOM 679 O O . ARG A 1 90 ? 18.138 -11.082 5.137 1.00 53.34 90 ARG A O 1
ATOM 686 N N . ALA A 1 91 ? 17.966 -10.248 7.229 1.00 38.16 91 ALA A N 1
ATOM 687 C CA . 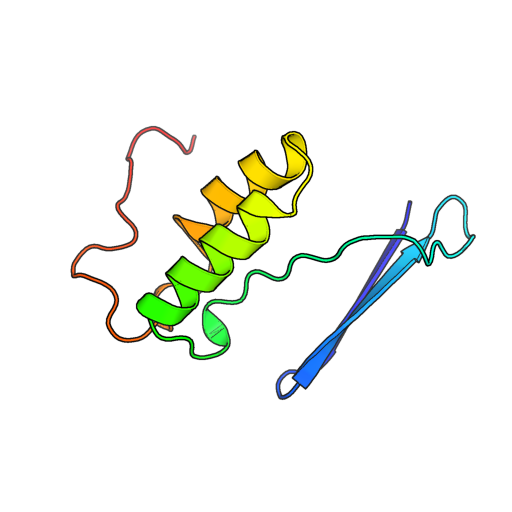ALA A 1 91 ? 18.249 -11.454 8.012 1.00 38.16 91 ALA A CA 1
ATOM 688 C C . ALA A 1 91 ? 17.145 -11.643 9.061 1.00 38.16 91 ALA A C 1
ATOM 690 O O . ALA A 1 91 ? 16.671 -10.610 9.588 1.00 38.16 91 ALA A O 1
#

pLDDT: mean 89.45, std 12.65, range [38.16, 97.94]

Radius of gyration: 15.19 Å; chains: 1; bounding box: 40×23×37 Å

Sequence (91 aa):
MELVVVRDPDGGTDVTVLVDGVQIDDYEEYVIDAGRGSTFGDWTESREEAIASASPAAAALLSSSYDYPPGYAYIDDAPEGWPFEDSEARA

Secondary structure (DSSP, 8-state):
-EEEEEE-TTS-EEEEEEETTEEE---------GGGT-BHHHHHHHHHHHHHHS-HHHHHHHHHHHHS-TTGGGSBTPPTTPSP--TTS--